Protein AF-A0A832SM47-F1 (afdb_monomer_lite)

Structure (mmCIF, N/CA/C/O backbone):
data_AF-A0A832SM47-F1
#
_entry.id   AF-A0A832SM47-F1
#
loop_
_atom_site.group_PDB
_atom_site.id
_atom_site.type_symbol
_atom_site.label_atom_id
_atom_site.label_alt_id
_atom_site.label_comp_id
_atom_site.label_asym_id
_atom_site.label_entity_id
_atom_site.label_seq_id
_atom_site.pdbx_PDB_ins_code
_atom_site.Cartn_x
_atom_site.Cartn_y
_atom_site.Cartn_z
_atom_site.occupancy
_atom_site.B_iso_or_equiv
_atom_site.auth_seq_id
_atom_site.auth_comp_id
_atom_site.auth_asym_id
_atom_site.auth_atom_id
_atom_site.pdbx_PDB_model_num
ATOM 1 N N . MET A 1 1 ? -18.995 -4.499 2.935 1.00 59.94 1 MET A N 1
ATOM 2 C CA . MET A 1 1 ? -17.815 -4.175 3.758 1.00 59.94 1 MET A CA 1
ATOM 3 C C . MET A 1 1 ? -16.572 -4.490 2.931 1.00 59.94 1 MET A C 1
ATOM 5 O O . MET A 1 1 ? -16.542 -3.994 1.821 1.00 59.94 1 MET A O 1
ATOM 9 N N . GLY A 1 2 ? -15.635 -5.374 3.308 1.00 58.09 2 GLY A N 1
ATOM 10 C CA . GLY A 1 2 ? -14.360 -5.574 2.569 1.00 58.09 2 GLY A CA 1
ATOM 11 C C . GLY A 1 2 ? -14.404 -5.664 1.026 1.00 58.09 2 GLY A C 1
ATOM 12 O O . GLY A 1 2 ? -13.581 -5.056 0.349 1.00 58.09 2 GLY A O 1
ATOM 13 N N . LYS A 1 3 ? -15.372 -6.383 0.433 1.00 64.62 3 LYS A N 1
ATOM 14 C CA . LYS A 1 3 ? -15.523 -6.462 -1.040 1.00 64.62 3 LYS A CA 1
ATOM 15 C C . LYS A 1 3 ? -15.944 -5.134 -1.679 1.00 64.62 3 LYS A C 1
ATOM 17 O O . LYS A 1 3 ? -15.539 -4.856 -2.806 1.00 64.62 3 LYS A O 1
ATOM 22 N N . ASP A 1 4 ? -16.738 -4.345 -0.968 1.00 73.75 4 ASP A N 1
ATOM 23 C CA . ASP A 1 4 ? -17.222 -3.041 -1.420 1.00 73.75 4 ASP A CA 1
ATOM 24 C C . ASP A 1 4 ? -16.070 -2.024 -1.344 1.00 73.75 4 ASP A C 1
ATOM 26 O O . ASP A 1 4 ? -15.773 -1.393 -2.357 1.00 73.75 4 ASP A O 1
ATOM 30 N N . HIS A 1 5 ? -15.293 -2.047 -0.248 1.00 77.94 5 HIS A N 1
ATOM 31 C CA . HIS A 1 5 ? -14.051 -1.272 -0.079 1.00 77.94 5 HIS A CA 1
ATOM 32 C C . HIS A 1 5 ? -13.053 -1.492 -1.211 1.00 77.94 5 HIS A C 1
ATOM 34 O O . HIS A 1 5 ? -12.564 -0.538 -1.819 1.00 77.94 5 HIS A O 1
ATOM 40 N N . VAL A 1 6 ? -12.789 -2.753 -1.556 1.00 78.69 6 VAL A N 1
ATOM 41 C CA . VAL A 1 6 ? -11.890 -3.092 -2.666 1.00 78.69 6 VAL A CA 1
ATOM 42 C C . VAL A 1 6 ? -12.469 -2.639 -4.009 1.00 78.69 6 VAL A C 1
ATOM 44 O O . VAL A 1 6 ? -11.735 -2.109 -4.842 1.00 78.69 6 VAL A O 1
ATOM 47 N N . SER A 1 7 ? -13.774 -2.817 -4.228 1.00 81.12 7 SER A N 1
ATOM 48 C CA . SER A 1 7 ? -14.420 -2.479 -5.504 1.00 81.12 7 SER A CA 1
ATOM 49 C C . SER A 1 7 ? -14.441 -0.971 -5.758 1.00 81.12 7 SER A C 1
ATOM 51 O O . SER A 1 7 ? -14.093 -0.534 -6.855 1.00 81.12 7 SER A O 1
ATOM 53 N N . ILE A 1 8 ? -14.786 -0.168 -4.747 1.00 82.94 8 ILE A N 1
ATOM 54 C CA . ILE A 1 8 ? -14.784 1.299 -4.833 1.00 82.94 8 ILE A CA 1
ATOM 55 C C . ILE A 1 8 ? -13.356 1.821 -4.965 1.00 82.94 8 ILE A C 1
ATOM 57 O O . ILE A 1 8 ? -13.091 2.688 -5.802 1.00 82.94 8 ILE A O 1
ATOM 61 N N . THR A 1 9 ? -12.418 1.249 -4.205 1.00 86.44 9 THR A N 1
ATOM 62 C CA . THR A 1 9 ? -11.002 1.606 -4.304 1.00 86.44 9 THR A CA 1
ATOM 63 C C . THR A 1 9 ? -10.474 1.366 -5.713 1.00 86.44 9 THR A C 1
ATOM 65 O O . THR A 1 9 ? -9.912 2.273 -6.321 1.00 86.44 9 THR A O 1
ATOM 68 N N . LEU A 1 10 ? -10.696 0.177 -6.277 1.00 87.31 10 LEU A N 1
ATOM 69 C CA . LEU A 1 10 ? -10.249 -0.140 -7.632 1.00 87.31 10 LEU A CA 1
ATOM 70 C C . LEU A 1 10 ? -10.956 0.707 -8.686 1.00 87.31 10 LEU A C 1
ATOM 72 O O . LEU A 1 10 ? -10.285 1.237 -9.566 1.00 87.31 10 LEU A O 1
ATOM 76 N N . GLY A 1 11 ? -12.274 0.894 -8.581 1.00 86.81 11 GLY A N 1
ATOM 77 C CA . GLY A 1 11 ? -13.028 1.754 -9.496 1.00 86.81 11 GLY A CA 1
ATOM 78 C C . GLY A 1 11 ? -12.515 3.197 -9.512 1.00 86.81 11 GLY A C 1
ATOM 79 O O . GLY A 1 11 ? -12.491 3.829 -10.566 1.00 86.81 11 GLY A O 1
ATOM 80 N N . THR A 1 12 ? -12.039 3.690 -8.366 1.00 89.19 12 THR A N 1
ATOM 81 C CA . THR A 1 12 ? -11.509 5.052 -8.225 1.00 89.19 12 THR A CA 1
ATOM 82 C C . THR A 1 12 ? -10.049 5.157 -8.655 1.00 89.19 12 THR A C 1
ATOM 84 O O . THR A 1 12 ? -9.692 6.099 -9.351 1.00 89.19 12 THR A O 1
ATOM 87 N N . VAL A 1 13 ? -9.193 4.208 -8.266 1.00 91.38 13 VAL A N 1
ATOM 88 C CA . VAL A 1 13 ? -7.740 4.260 -8.513 1.00 91.38 13 VAL A CA 1
ATOM 89 C C . VAL A 1 13 ? -7.390 3.839 -9.941 1.00 91.38 13 VAL A C 1
ATOM 91 O O . VAL A 1 13 ? -6.466 4.396 -10.533 1.00 91.38 13 VAL A O 1
ATOM 94 N N . PHE A 1 14 ? -8.127 2.895 -10.533 1.00 92.19 14 PHE A N 1
ATOM 95 C CA . PHE A 1 14 ? -7.799 2.325 -11.842 1.00 92.19 14 PHE A CA 1
ATOM 96 C C . PHE A 1 14 ? -7.647 3.366 -12.965 1.00 92.19 14 PHE A C 1
ATOM 98 O O . PHE A 1 14 ? -6.615 3.324 -13.644 1.00 92.19 14 PHE A O 1
ATOM 105 N N . PRO A 1 15 ? -8.554 4.350 -13.140 1.00 92.31 15 PRO A N 1
ATOM 106 C CA . PRO A 1 15 ? -8.390 5.390 -14.157 1.00 92.31 15 PRO A CA 1
ATOM 107 C C . PRO A 1 15 ? -7.071 6.168 -14.046 1.00 92.31 15 PRO A C 1
ATOM 109 O O . PRO A 1 15 ? -6.464 6.498 -15.063 1.00 92.31 15 PRO A O 1
ATOM 112 N N . PHE A 1 16 ? -6.575 6.401 -12.826 1.00 89.44 16 PHE A N 1
ATOM 113 C CA . PHE A 1 16 ? -5.307 7.102 -12.593 1.00 89.44 16 PHE A CA 1
ATOM 114 C C . PHE A 1 16 ? -4.077 6.249 -12.916 1.00 89.44 16 PHE A C 1
ATOM 116 O O . PHE A 1 16 ? -2.985 6.787 -13.085 1.00 89.44 16 PHE A O 1
ATOM 123 N N . THR A 1 17 ? -4.239 4.930 -13.044 1.00 90.94 17 THR A N 1
ATOM 124 C CA . THR A 1 17 ? -3.157 4.026 -13.459 1.00 90.94 17 THR A CA 1
ATOM 125 C C . THR A 1 17 ? -3.042 3.880 -14.974 1.00 90.94 17 THR A C 1
ATOM 127 O O . THR A 1 17 ? -1.996 3.453 -15.452 1.00 90.94 17 THR A O 1
ATOM 130 N N . ILE A 1 18 ? -4.053 4.295 -15.750 1.00 90.06 18 ILE A N 1
ATOM 131 C CA . ILE A 1 18 ? -4.054 4.203 -17.222 1.00 90.06 18 ILE A CA 1
ATOM 132 C C . ILE A 1 18 ? -2.811 4.871 -17.844 1.00 90.06 18 ILE A C 1
ATOM 134 O O . ILE A 1 18 ? -2.148 4.222 -18.658 1.00 90.06 18 ILE A O 1
ATOM 138 N N . PRO A 1 19 ? -2.400 6.097 -17.450 1.00 89.12 19 PRO A N 1
ATOM 139 C CA . PRO A 1 19 ? -1.183 6.703 -17.991 1.00 89.12 19 PRO A CA 1
ATOM 140 C C . PRO A 1 19 ? 0.089 5.897 -17.699 1.00 89.12 19 PRO A C 1
ATOM 142 O O . PRO A 1 19 ? 1.010 5.927 -18.502 1.00 89.12 19 PRO A O 1
ATOM 145 N N . LEU A 1 20 ? 0.142 5.152 -16.589 1.00 88.19 20 LEU A N 1
ATOM 146 C CA . LEU A 1 20 ? 1.287 4.304 -16.223 1.00 88.19 20 LEU A CA 1
ATOM 147 C C . LEU A 1 20 ? 1.344 2.985 -17.011 1.00 88.19 20 LEU A C 1
ATOM 149 O O . LEU A 1 20 ? 2.346 2.277 -16.951 1.00 88.19 20 LEU A O 1
ATOM 153 N N . ILE A 1 21 ? 0.258 2.620 -17.695 1.00 88.94 21 ILE A N 1
ATOM 154 C CA . ILE A 1 21 ? 0.190 1.422 -18.541 1.00 88.94 21 ILE A CA 1
ATOM 155 C C . ILE A 1 21 ? 0.586 1.769 -19.976 1.00 88.94 21 ILE A C 1
ATOM 157 O O . ILE A 1 21 ? 1.293 0.997 -20.617 1.00 88.94 21 ILE A O 1
ATOM 161 N N . PHE A 1 22 ? 0.123 2.919 -20.476 1.00 89.00 22 PHE A N 1
ATOM 162 C CA . PHE A 1 22 ? 0.234 3.285 -21.892 1.00 89.00 22 PHE A CA 1
ATOM 163 C C . PHE A 1 22 ? 1.295 4.350 -22.198 1.00 89.00 22 PHE A C 1
ATOM 165 O O . PHE A 1 22 ? 1.495 4.672 -23.363 1.00 89.00 22 PHE A O 1
ATOM 172 N N . SER A 1 23 ? 1.962 4.923 -21.192 1.00 88.25 23 SER A N 1
ATOM 173 C CA . SER A 1 23 ? 3.050 5.878 -21.427 1.00 88.25 23 SER A CA 1
ATOM 174 C C . SER A 1 23 ? 4.360 5.158 -21.730 1.00 88.25 23 SER A C 1
ATOM 176 O O . SER A 1 23 ? 4.824 4.349 -20.923 1.00 88.25 23 SER A O 1
ATOM 178 N N . ASP A 1 24 ? 5.012 5.549 -22.826 1.00 84.56 24 ASP A N 1
ATOM 179 C CA . ASP A 1 24 ? 6.336 5.055 -23.236 1.00 84.56 24 ASP A CA 1
ATOM 180 C C . ASP A 1 24 ? 7.433 5.328 -22.190 1.00 84.56 24 ASP A C 1
ATOM 182 O O . ASP A 1 24 ? 8.453 4.644 -22.144 1.00 84.56 24 ASP A O 1
ATOM 186 N N . ASN A 1 25 ? 7.218 6.316 -21.315 1.00 83.31 25 ASN A N 1
ATOM 187 C CA . ASN A 1 25 ? 8.149 6.691 -20.247 1.00 83.31 25 ASN A CA 1
ATOM 188 C C . ASN A 1 25 ? 7.883 5.954 -18.923 1.00 83.31 25 ASN A C 1
ATOM 190 O O . ASN A 1 25 ? 8.476 6.288 -17.896 1.00 83.31 25 ASN A O 1
ATOM 194 N N . SER A 1 26 ? 6.961 4.992 -18.910 1.00 83.50 26 SER A N 1
ATOM 195 C CA . SER A 1 26 ? 6.544 4.277 -17.706 1.00 83.50 26 SER A CA 1
ATOM 196 C C . SER A 1 26 ? 6.661 2.768 -17.877 1.00 83.50 26 SER A C 1
ATOM 198 O O . SER A 1 26 ? 6.605 2.239 -18.982 1.00 83.50 26 SER A O 1
ATOM 200 N N . GLN A 1 27 ? 6.845 2.062 -16.763 1.00 85.69 27 GLN A N 1
ATOM 201 C CA . GLN A 1 27 ? 6.834 0.605 -16.756 1.00 85.69 27 GLN A CA 1
ATOM 202 C C . GLN A 1 27 ? 5.468 0.120 -16.253 1.00 85.69 27 GLN A C 1
ATOM 204 O O . GLN A 1 27 ? 5.065 0.536 -15.162 1.00 85.69 27 GLN A O 1
ATOM 209 N N . PRO A 1 28 ? 4.792 -0.818 -16.947 1.00 87.19 28 PRO A N 1
ATOM 210 C CA . PRO A 1 28 ? 3.498 -1.356 -16.510 1.00 87.19 28 PRO A CA 1
ATOM 211 C C . PRO A 1 28 ? 3.507 -1.946 -15.091 1.00 87.19 28 PRO A C 1
ATOM 213 O O . PRO A 1 28 ? 2.477 -1.983 -14.416 1.00 87.19 28 PRO A O 1
ATOM 216 N N . VAL A 1 29 ? 4.682 -2.362 -14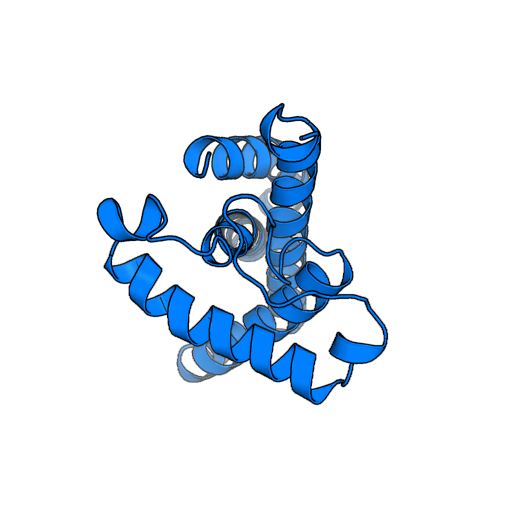.599 1.00 89.81 29 VAL A N 1
ATOM 217 C CA . VAL A 1 29 ? 4.875 -2.819 -13.214 1.00 89.81 29 VAL A CA 1
ATOM 218 C C . VAL A 1 29 ? 4.495 -1.751 -12.183 1.00 89.81 29 VAL A C 1
ATOM 220 O O . VAL A 1 29 ? 4.021 -2.096 -11.105 1.00 89.81 29 VAL A O 1
ATOM 223 N N . TYR A 1 30 ? 4.635 -0.462 -12.507 1.00 92.88 30 TYR A N 1
ATOM 224 C CA . TYR A 1 30 ? 4.236 0.634 -11.626 1.00 92.88 30 TYR A CA 1
ATOM 225 C C . TYR A 1 30 ? 2.719 0.717 -11.485 1.00 92.88 30 TYR A C 1
ATOM 227 O O . TYR A 1 30 ? 2.225 0.816 -10.365 1.00 92.88 30 TYR A O 1
ATOM 235 N N . ALA A 1 31 ? 1.973 0.589 -12.587 1.00 92.56 31 ALA A N 1
ATOM 236 C CA . ALA A 1 31 ? 0.514 0.522 -12.545 1.00 92.56 31 ALA A CA 1
ATOM 237 C C . ALA A 1 31 ? 0.040 -0.674 -11.708 1.00 92.56 31 ALA A C 1
ATOM 239 O O . ALA A 1 31 ? -0.792 -0.525 -10.814 1.00 92.56 31 ALA A O 1
ATOM 240 N N . PHE A 1 32 ? 0.628 -1.849 -11.950 1.00 92.12 32 PHE A N 1
ATOM 241 C CA . PHE A 1 32 ? 0.323 -3.053 -11.182 1.00 92.12 32 PHE A CA 1
ATOM 242 C C . PHE A 1 32 ? 0.628 -2.875 -9.688 1.00 92.12 32 PHE A C 1
ATOM 244 O O . PHE A 1 32 ? -0.194 -3.228 -8.844 1.00 92.12 32 PHE A O 1
ATOM 251 N N . CYS A 1 33 ? 1.774 -2.270 -9.360 1.00 93.44 33 CYS A N 1
ATOM 252 C CA . CYS A 1 33 ? 2.165 -1.965 -7.989 1.00 93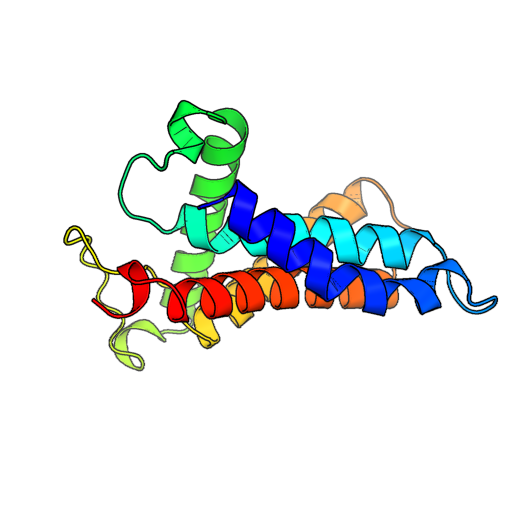.44 33 CYS A CA 1
ATOM 253 C C . CYS A 1 33 ? 1.134 -1.068 -7.295 1.00 93.44 33 CYS A C 1
ATOM 255 O O . CYS A 1 33 ? 0.674 -1.424 -6.213 1.00 93.44 33 CYS A O 1
ATOM 257 N N . VAL A 1 34 ? 0.713 0.033 -7.933 1.00 95.31 34 VAL A N 1
ATOM 258 C CA . VAL A 1 34 ? -0.304 0.945 -7.382 1.00 95.31 34 VAL A CA 1
ATOM 259 C C . VAL A 1 34 ? -1.619 0.215 -7.116 1.00 95.31 34 VAL A C 1
ATOM 261 O O . VAL A 1 34 ? -2.187 0.376 -6.039 1.00 95.31 34 VAL A O 1
ATOM 264 N N . LEU A 1 35 ? -2.099 -0.606 -8.056 1.00 94.12 35 LEU A N 1
ATOM 265 C CA . LEU A 1 35 ? -3.373 -1.319 -7.908 1.00 94.12 35 LEU A CA 1
ATOM 266 C C . LEU A 1 35 ? -3.335 -2.335 -6.764 1.00 94.12 35 LEU A C 1
ATOM 268 O O . LEU A 1 35 ? -4.224 -2.336 -5.915 1.00 94.12 35 LEU A O 1
ATOM 272 N N . VAL A 1 36 ? -2.297 -3.175 -6.705 1.00 92.19 36 VAL A N 1
ATOM 273 C CA . VAL A 1 36 ? -2.144 -4.169 -5.630 1.00 92.19 36 VAL A CA 1
ATOM 274 C C . VAL A 1 36 ? -2.001 -3.479 -4.276 1.00 92.19 36 VAL A C 1
ATOM 276 O O . VAL A 1 36 ? -2.654 -3.867 -3.308 1.00 92.19 36 VAL A O 1
ATOM 279 N N . ALA A 1 37 ? -1.193 -2.422 -4.216 1.00 94.25 37 ALA A N 1
ATOM 280 C CA . ALA A 1 37 ? -1.012 -1.622 -3.017 1.00 94.25 37 ALA A CA 1
ATOM 281 C C . ALA A 1 37 ? -2.321 -0.956 -2.566 1.00 94.25 37 ALA A C 1
ATOM 283 O O . ALA A 1 37 ? -2.619 -0.967 -1.377 1.00 94.25 37 ALA A O 1
ATOM 284 N N . ALA A 1 38 ? -3.139 -0.446 -3.490 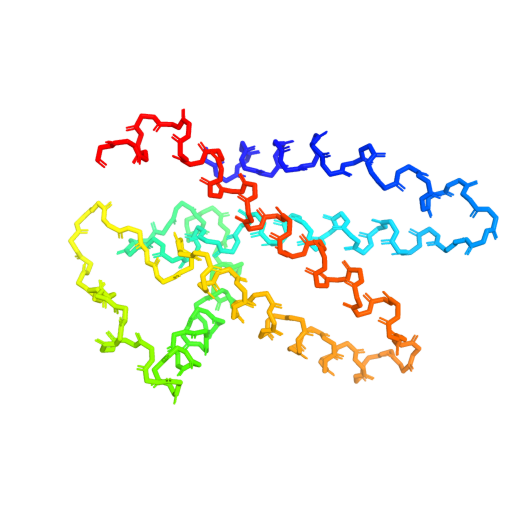1.00 94.00 38 ALA A N 1
ATOM 285 C CA . ALA A 1 38 ? -4.443 0.130 -3.173 1.00 94.00 38 ALA A CA 1
ATOM 286 C C . ALA A 1 38 ? -5.425 -0.908 -2.615 1.00 94.00 38 ALA A C 1
ATOM 288 O O . ALA A 1 38 ? -6.111 -0.621 -1.638 1.00 94.00 38 ALA A O 1
ATOM 289 N N . ILE A 1 39 ? -5.443 -2.134 -3.150 1.00 89.19 39 ILE A N 1
ATOM 290 C CA . ILE A 1 39 ? -6.247 -3.231 -2.586 1.00 89.19 39 ILE A CA 1
ATOM 291 C C . ILE A 1 39 ? -5.811 -3.520 -1.145 1.00 89.19 39 ILE A C 1
ATOM 293 O O . ILE A 1 39 ? -6.643 -3.512 -0.239 1.00 89.19 39 ILE A O 1
ATOM 297 N N . ILE A 1 40 ? -4.510 -3.732 -0.916 1.00 88.94 40 ILE A N 1
ATOM 298 C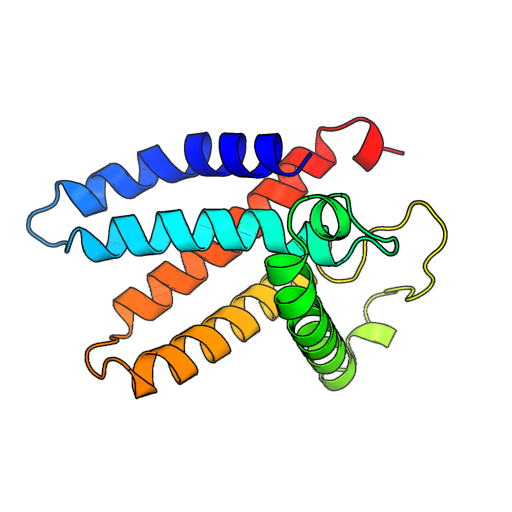 CA . ILE A 1 40 ? -3.966 -4.013 0.423 1.00 88.94 40 ILE A CA 1
ATOM 299 C C . ILE A 1 40 ? -4.280 -2.854 1.375 1.00 88.94 40 ILE A C 1
ATOM 301 O O . ILE A 1 40 ? -4.743 -3.077 2.494 1.00 88.94 40 ILE A O 1
ATOM 305 N N . GLY A 1 41 ? -4.088 -1.618 0.912 1.00 89.19 41 GLY A N 1
ATOM 306 C CA . GLY A 1 41 ? -4.427 -0.409 1.649 1.00 89.19 41 GLY A CA 1
ATOM 307 C C . GLY A 1 41 ? -5.899 -0.386 2.048 1.00 89.19 41 GLY A C 1
ATOM 308 O O . GLY A 1 41 ? -6.199 -0.217 3.220 1.00 89.19 41 GLY A O 1
ATOM 309 N N . SER A 1 42 ? -6.823 -0.660 1.126 1.00 88.12 42 SER A N 1
ATOM 310 C CA . SER A 1 42 ? -8.266 -0.643 1.415 1.00 88.12 42 SER A CA 1
ATOM 311 C C . SER A 1 42 ? -8.729 -1.699 2.422 1.00 88.12 42 SER A C 1
ATOM 313 O O . SER A 1 42 ? -9.788 -1.550 3.019 1.00 88.12 42 SER A O 1
ATOM 315 N N . LEU A 1 43 ? -7.939 -2.756 2.626 1.00 83.25 43 LEU A N 1
ATOM 316 C CA . LEU A 1 43 ? -8.214 -3.817 3.600 1.00 83.25 43 LEU A CA 1
ATOM 317 C C . LEU A 1 43 ? -7.493 -3.601 4.935 1.00 83.25 43 LEU A C 1
ATOM 319 O O . LEU A 1 43 ? -7.776 -4.289 5.911 1.00 83.25 43 LEU A O 1
ATOM 323 N N . THR A 1 44 ? -6.538 -2.673 4.988 1.00 82.12 44 THR A N 1
ATOM 324 C CA . THR A 1 44 ? -5.705 -2.452 6.175 1.00 82.12 44 THR A CA 1
ATOM 325 C C . THR A 1 44 ? -6.502 -1.939 7.382 1.00 82.12 44 THR A C 1
ATOM 327 O O . THR A 1 44 ? -6.329 -2.513 8.457 1.00 82.12 44 THR A O 1
ATOM 330 N N . PRO A 1 45 ? -7.422 -0.963 7.246 1.00 79.69 45 PRO A N 1
ATOM 331 C CA . PRO A 1 45 ? -8.221 -0.484 8.374 1.00 79.69 45 PRO A CA 1
ATOM 332 C C . PRO A 1 45 ? -9.207 -1.535 8.912 1.00 79.69 45 PRO A C 1
ATOM 334 O O . PRO A 1 45 ? -9.481 -1.556 10.108 1.00 79.69 45 PRO A O 1
ATOM 337 N N . ASP A 1 46 ? -9.675 -2.474 8.081 1.00 75.44 46 ASP A N 1
ATOM 338 C CA . ASP A 1 46 ? -10.562 -3.571 8.516 1.00 75.44 46 ASP A CA 1
ATOM 339 C C . ASP A 1 46 ? -9.905 -4.478 9.577 1.00 75.44 46 ASP A C 1
ATOM 341 O O . ASP A 1 46 ? -10.595 -5.069 10.416 1.00 75.44 46 ASP A O 1
ATOM 345 N N . ALA A 1 47 ? -8.569 -4.573 9.571 1.00 69.62 47 ALA A N 1
ATOM 346 C CA . ALA A 1 47 ? -7.804 -5.334 10.559 1.00 69.62 47 ALA A CA 1
ATOM 347 C C . ALA A 1 47 ? -7.802 -4.699 11.962 1.00 69.62 47 ALA A C 1
ATOM 349 O O . ALA A 1 47 ? -7.379 -5.348 12.917 1.00 69.62 47 ALA A O 1
ATOM 350 N N . ASP A 1 48 ? -8.261 -3.452 12.081 1.00 65.56 48 ASP A N 1
ATOM 351 C CA . ASP A 1 48 ? -8.309 -2.663 13.315 1.00 65.56 48 ASP A CA 1
ATOM 352 C C . ASP A 1 48 ? -9.687 -2.705 14.009 1.00 65.56 48 ASP A C 1
ATOM 354 O O . ASP A 1 48 ? -9.903 -2.099 15.056 1.00 65.56 48 ASP A O 1
ATOM 358 N N . SER A 1 49 ? -10.653 -3.434 13.441 1.00 60.66 49 SER A N 1
ATOM 359 C CA . SER A 1 49 ? -11.948 -3.659 14.086 1.00 60.66 49 SER A CA 1
ATOM 360 C C . SER A 1 49 ? -11.803 -4.688 15.220 1.00 60.66 49 SER A C 1
ATOM 362 O O . SER A 1 49 ? -11.428 -5.836 14.991 1.00 60.66 49 SER A O 1
ATOM 364 N N . GLY A 1 50 ? -12.083 -4.282 16.465 1.00 48.72 50 GLY A N 1
ATOM 365 C CA . GLY A 1 50 ? -11.838 -5.044 17.703 1.00 48.72 50 GLY A CA 1
ATOM 366 C C . GLY A 1 50 ? -12.693 -6.304 17.943 1.00 48.72 50 GLY A C 1
ATOM 367 O O . GLY A 1 50 ? -12.960 -6.660 19.087 1.00 48.72 50 GLY A O 1
ATOM 368 N N . GLY A 1 51 ? -13.120 -7.001 16.889 1.00 51.94 51 GLY A N 1
ATOM 369 C CA . GLY A 1 51 ? -13.778 -8.310 16.949 1.00 51.94 51 GLY A CA 1
ATOM 370 C C . GLY A 1 51 ? -12.987 -9.365 16.175 1.00 51.94 51 GLY A C 1
ATOM 371 O O . GLY A 1 51 ? -11.935 -9.073 15.624 1.00 51.94 51 GLY A O 1
ATOM 372 N N . LYS A 1 52 ? -13.489 -10.605 16.080 1.00 48.06 52 LYS A N 1
ATOM 373 C CA . LYS A 1 52 ? -13.045 -11.518 15.011 1.00 48.06 52 LYS A CA 1
ATOM 374 C C . LYS A 1 52 ? -13.622 -10.949 13.714 1.00 48.06 52 LYS A C 1
ATOM 376 O O . LYS A 1 52 ? -14.822 -11.137 13.494 1.00 48.06 52 LYS A O 1
ATOM 381 N N . PRO A 1 53 ? -12.849 -10.227 12.882 1.00 55.47 53 PRO A N 1
ATOM 382 C CA . PRO A 1 53 ? -13.410 -9.576 11.713 1.00 55.47 53 PRO A CA 1
ATOM 383 C C . PRO A 1 53 ? -13.970 -10.666 10.803 1.00 55.47 53 PRO A C 1
ATOM 385 O O . PRO A 1 53 ? -13.545 -11.823 10.875 1.00 55.47 53 PRO A O 1
ATOM 388 N N . LYS A 1 54 ? -14.878 -10.331 9.889 1.00 54.41 54 LYS A N 1
ATOM 389 C CA . LYS A 1 54 ? -15.318 -11.295 8.866 1.00 54.41 54 LYS A CA 1
ATOM 390 C C . LYS A 1 54 ? -14.115 -11.916 8.128 1.00 54.41 54 LYS A C 1
ATOM 392 O O . LYS A 1 54 ? -14.131 -13.094 7.796 1.00 54.41 54 LYS A O 1
ATOM 397 N N . LEU A 1 55 ? -13.018 -11.154 8.027 1.00 55.16 55 LEU A N 1
ATOM 398 C CA . LEU A 1 55 ? -11.691 -11.584 7.579 1.00 55.16 55 LEU A CA 1
ATOM 399 C C . LEU A 1 55 ? -11.103 -12.774 8.366 1.00 55.16 55 LEU A C 1
ATOM 401 O O . LEU A 1 55 ? -10.500 -13.647 7.759 1.00 55.16 55 LEU A O 1
ATOM 405 N N . HIS A 1 56 ? -11.286 -12.857 9.688 1.00 54.53 56 HIS A N 1
ATOM 406 C CA . HIS A 1 56 ? -10.844 -14.006 10.493 1.00 54.53 56 HIS A CA 1
ATOM 407 C C . HIS A 1 56 ? -11.566 -15.299 10.096 1.00 54.53 56 HIS A C 1
ATOM 409 O O . HIS A 1 56 ? -10.954 -16.366 10.076 1.00 54.53 56 HIS A O 1
ATOM 415 N N . TYR A 1 57 ? -12.858 -15.200 9.780 1.00 53.44 57 TYR A N 1
ATOM 416 C CA . TYR A 1 57 ? -13.690 -16.348 9.424 1.00 53.44 57 TYR A CA 1
ATOM 417 C C . TYR A 1 57 ? -13.557 -16.741 7.949 1.00 53.44 57 TYR A C 1
ATOM 419 O O . TYR A 1 57 ? -13.456 -17.928 7.650 1.00 53.44 57 TYR A O 1
ATOM 427 N N . ASP A 1 58 ? -13.490 -15.762 7.046 1.00 57.66 58 ASP A N 1
ATOM 428 C CA . ASP A 1 58 ? -13.445 -15.999 5.600 1.00 57.66 58 ASP A CA 1
ATOM 429 C C . ASP A 1 58 ? -12.001 -16.165 5.074 1.00 57.66 58 ASP A C 1
ATOM 431 O O . ASP A 1 58 ? -11.777 -16.865 4.088 1.00 57.66 58 ASP A O 1
ATOM 435 N N . PHE A 1 59 ? -11.001 -15.557 5.730 1.00 62.22 59 PHE A N 1
ATOM 436 C CA . PHE A 1 59 ? -9.611 -15.466 5.252 1.00 62.22 59 PHE A CA 1
ATOM 437 C C . PHE A 1 59 ? -8.579 -15.530 6.394 1.00 62.22 59 PHE A C 1
ATOM 439 O O . PHE A 1 59 ? -7.727 -14.651 6.546 1.00 62.22 59 PHE A O 1
ATOM 446 N N . LYS A 1 60 ? -8.618 -16.608 7.186 1.00 65.38 60 LYS A N 1
ATOM 447 C CA . LYS A 1 60 ? -7.780 -16.798 8.385 1.00 65.38 60 LYS A CA 1
ATOM 448 C C . LYS A 1 60 ? -6.283 -16.509 8.184 1.00 65.38 60 LYS A C 1
ATOM 450 O O . LYS A 1 60 ? -5.684 -15.848 9.020 1.00 65.38 60 LYS A O 1
ATOM 455 N N . ILE A 1 61 ? -5.684 -16.955 7.075 1.00 65.31 61 ILE A N 1
ATOM 456 C CA . ILE A 1 61 ? -4.253 -16.722 6.789 1.00 65.31 61 ILE A CA 1
ATOM 457 C C . ILE A 1 61 ? -3.953 -15.226 6.647 1.00 65.31 61 ILE A C 1
ATOM 459 O O . ILE A 1 61 ? -2.951 -14.743 7.164 1.00 65.31 61 ILE A O 1
ATOM 463 N N . VAL A 1 62 ? -4.832 -14.489 5.963 1.00 63.03 62 VAL A N 1
ATOM 464 C CA . VAL A 1 62 ? -4.694 -13.038 5.802 1.00 63.03 62 VAL A CA 1
ATOM 465 C C . VAL A 1 62 ? -4.797 -12.381 7.173 1.00 63.03 62 VAL A C 1
ATOM 467 O O . VAL A 1 62 ? -3.912 -11.620 7.547 1.00 63.03 62 VAL A O 1
ATOM 470 N N . TYR A 1 63 ? -5.805 -12.753 7.964 1.00 66.75 63 TYR A N 1
ATOM 471 C CA . TYR A 1 63 ? -5.967 -12.261 9.331 1.00 66.75 63 TYR A CA 1
ATOM 472 C C . TYR A 1 63 ? -4.727 -12.514 10.210 1.00 66.75 63 TYR A C 1
ATOM 474 O O . TYR A 1 63 ? -4.233 -11.585 10.845 1.00 66.75 63 TYR A O 1
ATOM 482 N N . ASP A 1 64 ? -4.177 -13.730 10.201 1.00 67.38 64 ASP A N 1
ATOM 483 C CA . ASP A 1 64 ? -3.007 -14.099 11.008 1.00 67.38 64 ASP A CA 1
ATOM 484 C C . ASP A 1 64 ? -1.752 -13.284 10.630 1.00 67.38 64 ASP A C 1
ATOM 486 O O . ASP A 1 64 ? -0.917 -13.011 11.493 1.00 67.38 64 ASP A O 1
ATOM 490 N N . ILE A 1 65 ? -1.636 -12.836 9.372 1.00 68.81 65 ILE A N 1
ATOM 491 C CA . ILE A 1 65 ? -0.583 -11.913 8.910 1.00 68.81 65 ILE A CA 1
ATOM 492 C C . ILE A 1 65 ? -0.891 -10.462 9.315 1.00 68.81 65 ILE A C 1
ATOM 494 O O . ILE A 1 65 ? 0.020 -9.709 9.665 1.00 68.81 65 ILE A O 1
ATOM 498 N N . MET A 1 66 ? -2.161 -10.050 9.301 1.00 67.56 66 MET A N 1
ATOM 499 C CA . MET A 1 66 ? -2.551 -8.676 9.633 1.00 67.56 66 MET A CA 1
ATOM 500 C C . MET A 1 66 ? -2.473 -8.370 11.133 1.00 67.56 66 MET A C 1
ATOM 502 O O . MET A 1 66 ? -2.164 -7.242 11.501 1.00 67.56 66 MET A O 1
ATOM 506 N N . VAL A 1 67 ? -2.677 -9.353 12.015 1.00 70.69 67 VAL A N 1
ATOM 507 C CA . VAL A 1 67 ? -2.560 -9.172 13.476 1.00 70.69 67 VAL A CA 1
ATOM 508 C C . VAL A 1 67 ? -1.182 -8.646 13.922 1.00 70.69 67 VAL A C 1
ATOM 510 O O . VAL A 1 67 ? -1.136 -7.641 14.638 1.00 70.69 67 VAL A O 1
ATOM 513 N N . PRO A 1 68 ? -0.041 -9.274 13.566 1.00 73.19 68 PRO A N 1
ATOM 514 C CA . PRO A 1 68 ? 1.273 -8.761 13.950 1.00 73.19 68 PRO A CA 1
ATOM 515 C C . PRO A 1 68 ? 1.570 -7.404 13.305 1.00 73.19 68 PRO A C 1
ATOM 517 O O . PRO A 1 68 ? 2.197 -6.558 13.942 1.00 73.19 68 PRO A O 1
ATOM 520 N N . LEU A 1 69 ? 1.072 -7.163 12.090 1.00 72.56 69 LEU A N 1
ATOM 521 C CA . LEU A 1 69 ? 1.186 -5.870 11.421 1.00 72.56 69 LEU A CA 1
ATOM 522 C C . LEU A 1 69 ? 0.439 -4.767 12.188 1.00 72.56 69 LEU A C 1
ATOM 524 O O . LEU A 1 69 ? 1.012 -3.713 12.458 1.00 72.56 69 LEU A O 1
ATOM 528 N N . HIS A 1 70 ? -0.806 -5.023 12.589 1.00 74.56 70 HIS A N 1
ATOM 529 C CA . HIS A 1 70 ? -1.601 -4.103 13.398 1.00 74.56 70 HIS A CA 1
ATOM 530 C C . HIS A 1 70 ? -0.883 -3.772 14.715 1.00 74.56 70 HIS A C 1
ATOM 532 O O . HIS A 1 70 ? -0.708 -2.599 15.044 1.00 74.56 70 HIS A O 1
ATOM 538 N N . LYS A 1 71 ? -0.350 -4.781 15.419 1.00 75.12 71 LYS A N 1
ATOM 539 C CA . LYS A 1 71 ? 0.446 -4.565 16.642 1.00 75.12 71 LYS A CA 1
ATOM 540 C C . LYS A 1 71 ? 1.683 -3.697 16.402 1.00 75.12 71 LYS A C 1
ATOM 542 O O . LYS A 1 71 ? 2.025 -2.881 17.253 1.00 75.12 71 LYS A O 1
ATOM 547 N N . LEU A 1 72 ? 2.355 -3.857 15.263 1.00 76.94 72 LEU A N 1
ATOM 548 C CA . LEU A 1 72 ? 3.530 -3.059 14.907 1.00 76.94 72 LEU A CA 1
ATOM 549 C C . LEU A 1 72 ? 3.157 -1.594 14.628 1.00 76.94 72 LEU A C 1
ATOM 551 O O . LEU A 1 72 ? 3.870 -0.678 15.047 1.00 76.94 72 LEU A O 1
ATOM 555 N N . ILE A 1 73 ? 2.019 -1.362 13.973 1.00 75.75 73 ILE A N 1
ATOM 556 C CA . ILE A 1 73 ? 1.478 -0.019 13.728 1.00 75.75 73 ILE A CA 1
ATOM 557 C C . ILE A 1 73 ? 1.116 0.652 15.055 1.00 75.75 73 ILE A C 1
ATOM 559 O O . ILE A 1 73 ? 1.574 1.760 15.327 1.00 75.75 73 ILE A O 1
ATOM 563 N N . VAL A 1 74 ? 0.386 -0.042 15.926 1.00 74.00 74 VAL A N 1
ATOM 564 C CA . VAL A 1 74 ? 0.069 0.415 17.288 1.00 74.00 74 VAL A CA 1
ATOM 565 C C . VAL A 1 74 ? 1.331 0.758 18.072 1.00 74.00 74 VAL A C 1
ATOM 567 O O . VAL A 1 74 ? 1.404 1.801 18.723 1.00 74.00 74 VAL A O 1
ATOM 570 N N . PHE A 1 75 ? 2.337 -0.116 18.017 1.00 76.19 75 PHE A N 1
ATOM 571 C CA . PHE A 1 75 ? 3.610 0.113 18.685 1.00 76.19 75 PHE A CA 1
ATOM 572 C C . PHE A 1 75 ? 4.279 1.389 18.169 1.00 76.19 75 PHE A C 1
ATOM 574 O O . PHE A 1 75 ? 4.733 2.204 18.967 1.00 76.19 75 PHE A O 1
ATOM 581 N N . SER A 1 76 ? 4.269 1.609 16.852 1.00 72.38 76 SER A N 1
ATOM 582 C CA . SER A 1 76 ? 4.802 2.827 16.235 1.00 72.38 76 SER A CA 1
ATOM 583 C C . SER A 1 76 ? 4.056 4.071 16.734 1.00 72.38 76 SER A C 1
ATOM 585 O O . SER A 1 76 ? 4.682 5.056 17.114 1.00 72.38 76 SER A O 1
ATOM 587 N N . PHE A 1 77 ? 2.729 4.007 16.848 1.00 72.19 77 PHE A N 1
ATOM 588 C CA . PHE A 1 77 ? 1.911 5.071 17.439 1.00 72.19 77 PHE A CA 1
ATOM 589 C C . PHE A 1 77 ? 2.274 5.402 18.885 1.00 72.19 77 PHE A C 1
ATOM 591 O O . PHE A 1 77 ? 2.406 6.576 19.244 1.00 72.19 77 PHE A O 1
ATOM 598 N N . SER A 1 78 ? 2.441 4.368 19.712 1.00 72.44 78 SER A N 1
ATOM 599 C CA . SER A 1 78 ? 2.859 4.527 21.103 1.00 72.44 78 SER A CA 1
ATOM 600 C C . SER A 1 78 ? 4.275 5.090 21.199 1.00 72.44 78 SER A C 1
ATOM 602 O O . SER A 1 78 ? 4.526 5.941 22.043 1.00 72.44 78 SER A O 1
ATOM 604 N N . PHE A 1 79 ? 5.188 4.648 20.333 1.00 74.50 79 PHE A N 1
ATOM 605 C CA . PHE A 1 79 ? 6.573 5.112 20.301 1.00 74.50 79 PHE A CA 1
ATOM 606 C C . PHE A 1 79 ? 6.675 6.613 19.999 1.00 74.50 79 PHE A C 1
ATOM 608 O O . PHE A 1 79 ? 7.487 7.312 20.599 1.00 74.50 79 PHE A O 1
ATOM 615 N N . PHE A 1 80 ? 5.809 7.141 19.129 1.00 67.88 80 PHE A N 1
ATOM 616 C CA . PHE A 1 80 ? 5.748 8.577 18.840 1.00 67.88 80 PHE A CA 1
ATOM 617 C C . PHE A 1 80 ? 5.005 9.409 19.908 1.00 67.88 80 PHE A C 1
ATOM 619 O O . PHE A 1 80 ? 4.811 10.609 19.707 1.00 67.88 80 PHE A O 1
ATOM 626 N N . ASN A 1 81 ? 4.579 8.816 21.037 1.00 61.94 81 ASN A N 1
ATOM 627 C CA . ASN A 1 81 ? 3.768 9.463 22.085 1.00 61.94 81 ASN A CA 1
ATOM 628 C C . ASN A 1 81 ? 2.520 10.188 21.540 1.00 61.94 81 ASN A C 1
ATOM 630 O O . ASN A 1 81 ? 2.024 11.152 22.127 1.00 61.94 81 ASN A O 1
ATOM 634 N N . LEU A 1 82 ? 1.986 9.730 20.404 1.00 61.62 82 LEU A N 1
ATOM 635 C CA . LEU A 1 82 ? 0.808 10.341 19.785 1.00 61.62 82 LEU A CA 1
ATOM 636 C C . LEU A 1 82 ? -0.478 10.005 20.544 1.00 61.62 82 LEU A C 1
ATOM 638 O O . LEU A 1 82 ? -1.457 10.728 20.411 1.00 61.62 82 LEU A O 1
ATOM 642 N N . LYS A 1 83 ? -0.456 8.954 21.372 1.00 57.72 83 LYS A N 1
ATOM 643 C CA . LYS A 1 83 ? -1.602 8.485 22.160 1.00 57.72 83 LYS A CA 1
ATOM 644 C C . LYS A 1 83 ? -2.110 9.500 23.192 1.00 57.72 83 LYS A C 1
ATOM 646 O O . LYS A 1 83 ? -3.303 9.542 23.440 1.00 57.72 83 LYS A O 1
ATOM 651 N N . GLU A 1 84 ? -1.230 10.290 23.810 1.00 53.72 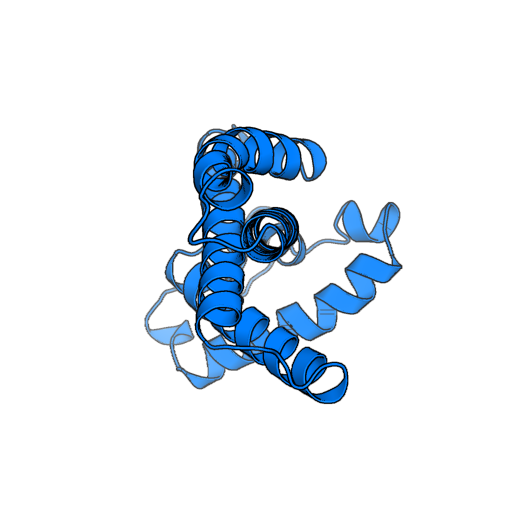84 GLU A N 1
ATOM 652 C CA . GLU A 1 84 ? -1.658 11.334 24.761 1.00 53.72 84 GLU A CA 1
ATOM 653 C C . GLU A 1 84 ? -2.005 12.654 24.062 1.00 53.72 84 GLU A C 1
ATOM 655 O O . GLU A 1 84 ? -2.811 13.429 24.563 1.00 53.72 84 GLU A O 1
ATOM 660 N N . LYS A 1 85 ? -1.399 12.928 22.899 1.00 53.62 85 LYS A N 1
ATOM 661 C CA . LYS A 1 85 ? -1.630 14.170 22.141 1.00 53.62 85 LYS A CA 1
ATOM 662 C C . LYS A 1 85 ? -2.886 14.125 21.279 1.00 53.62 85 LYS A C 1
ATOM 664 O O . LYS A 1 85 ? -3.485 15.159 21.005 1.00 53.62 85 LYS A O 1
ATOM 669 N N . MET A 1 86 ? -3.246 12.941 20.812 1.00 52.06 86 MET A N 1
ATOM 670 C CA . MET A 1 86 ? -4.479 12.663 20.097 1.00 52.06 86 MET A CA 1
ATOM 671 C C . MET A 1 86 ? -5.278 11.789 21.047 1.00 52.06 86 MET A C 1
ATOM 673 O O . MET A 1 86 ? -4.752 10.743 21.395 1.00 52.06 86 MET A O 1
ATOM 677 N N . ASN A 1 87 ? -6.469 12.204 21.494 1.00 52.41 87 ASN A N 1
ATOM 678 C CA . ASN A 1 87 ? -7.360 11.429 22.376 1.00 52.41 87 ASN A CA 1
ATOM 679 C C . ASN A 1 87 ? -7.795 10.099 21.718 1.00 52.41 87 ASN A C 1
ATOM 681 O O . ASN A 1 87 ? -8.951 9.906 21.360 1.00 52.41 87 ASN A O 1
ATOM 685 N N . LEU A 1 88 ? -6.842 9.204 21.485 1.00 53.25 88 LEU A N 1
ATOM 686 C CA . LEU A 1 88 ? -7.009 7.893 20.897 1.00 53.25 88 LEU A CA 1
ATOM 687 C C . LEU A 1 88 ? -7.291 6.947 22.055 1.00 53.25 88 LEU A C 1
ATOM 689 O O . LEU A 1 88 ? -6.378 6.394 22.679 1.00 53.25 88 LEU A O 1
ATOM 693 N N . GLU A 1 89 ? -8.570 6.808 22.379 1.00 45.81 89 GLU A N 1
ATOM 694 C CA . GLU A 1 89 ? -9.013 5.792 23.318 1.00 45.81 89 GLU A CA 1
ATOM 695 C C . GLU A 1 89 ? -8.750 4.408 22.720 1.00 45.81 89 GLU A C 1
ATOM 697 O O . GLU A 1 89 ? -9.100 4.101 21.585 1.00 45.81 89 GLU A O 1
ATOM 702 N N . TYR A 1 90 ? -8.067 3.572 23.500 1.00 47.59 90 TYR A N 1
ATOM 703 C CA . TYR A 1 90 ? -7.711 2.200 23.130 1.00 47.59 90 TYR A CA 1
ATOM 704 C C . TYR A 1 90 ? -8.806 1.200 23.547 1.00 47.59 90 TYR A C 1
ATOM 706 O O . TYR A 1 90 ? -8.580 -0.010 23.574 1.00 47.59 90 TYR A O 1
ATOM 714 N N . VAL A 1 91 ? -9.963 1.708 23.980 1.00 37.78 91 VAL A N 1
ATOM 715 C CA . VAL A 1 91 ? -11.027 0.905 24.573 1.00 37.78 91 VAL A CA 1
ATOM 716 C C . VAL A 1 91 ? -11.933 0.414 23.456 1.00 37.78 91 VAL A C 1
ATOM 718 O O . VAL A 1 91 ? -12.672 1.172 22.838 1.00 37.78 91 VAL A O 1
ATOM 721 N N . VAL A 1 92 ? -11.830 -0.888 23.207 1.00 45.97 92 VAL A N 1
ATOM 722 C CA . VAL A 1 92 ? -12.717 -1.670 22.348 1.00 45.97 92 VAL A CA 1
ATOM 723 C C . VAL A 1 92 ? -14.081 -1.778 23.039 1.00 45.97 92 VAL A C 1
ATOM 725 O O . VAL A 1 92 ? -14.418 -2.806 23.619 1.00 45.97 92 VAL A O 1
ATOM 728 N N . GLU A 1 93 ? -14.847 -0.692 23.032 1.00 34.72 93 GLU A N 1
ATOM 729 C CA . GLU A 1 93 ? -16.304 -0.769 23.128 1.00 34.72 93 GLU A CA 1
ATOM 730 C C . GLU A 1 93 ? -16.870 -0.865 21.707 1.00 34.72 93 GLU A C 1
ATOM 732 O O . GLU A 1 93 ? -16.296 -0.328 20.759 1.00 34.72 93 GLU A O 1
ATOM 737 N N . GLU A 1 94 ? -17.955 -1.627 21.568 1.00 41.22 94 GLU A N 1
ATOM 738 C CA . GLU A 1 94 ? -18.429 -2.370 20.386 1.00 41.22 94 GLU A CA 1
ATOM 739 C C . GLU A 1 94 ? -18.640 -1.589 19.065 1.00 41.22 94 GLU A C 1
ATOM 741 O O . GLU A 1 94 ? -19.124 -2.166 18.090 1.00 41.22 94 GLU A O 1
ATOM 746 N N . GLN A 1 95 ? -18.297 -0.301 18.989 1.00 46.00 95 GLN A N 1
ATOM 747 C CA . GLN A 1 95 ? -18.566 0.572 17.842 1.00 46.00 95 GLN A CA 1
ATOM 748 C C . GLN A 1 95 ? -17.429 1.540 17.463 1.00 46.00 95 GLN A C 1
ATOM 750 O O . GLN A 1 95 ? -17.549 2.222 16.446 1.00 46.00 95 GLN A O 1
ATOM 755 N N . HIS A 1 96 ? -16.305 1.590 18.190 1.00 50.19 96 HIS A N 1
ATOM 756 C CA . HIS A 1 96 ? -15.248 2.569 17.900 1.00 50.19 96 HIS A CA 1
ATOM 757 C C . HIS A 1 96 ? -14.083 1.999 17.080 1.00 50.19 96 HIS A C 1
ATOM 759 O O . HIS A 1 96 ? -13.466 0.987 17.412 1.00 50.19 96 HIS A O 1
ATOM 765 N N . ARG A 1 97 ? -13.818 2.679 15.960 1.00 59.38 97 ARG A N 1
ATOM 766 C CA . ARG A 1 97 ? -12.783 2.369 14.970 1.00 59.38 97 ARG A CA 1
ATOM 767 C C . ARG A 1 97 ? -11.392 2.673 15.538 1.00 59.38 97 ARG A C 1
ATOM 769 O O . ARG A 1 97 ? -11.201 3.722 16.150 1.00 59.38 97 ARG A O 1
ATOM 776 N N . GLY A 1 98 ? -10.441 1.761 15.350 1.00 64.19 98 GLY A N 1
ATOM 777 C CA . GLY A 1 98 ? -9.107 1.879 15.933 1.00 64.19 98 GLY A CA 1
ATOM 778 C C . GLY A 1 98 ? -8.214 2.944 15.278 1.00 64.19 98 GLY A C 1
ATOM 779 O O . GLY A 1 98 ? -8.636 3.787 14.485 1.00 64.19 98 GLY A O 1
ATOM 780 N N . VAL A 1 99 ? -6.932 2.917 15.637 1.00 70.00 99 VAL A N 1
ATOM 781 C CA . VAL A 1 99 ? -5.923 3.923 15.275 1.00 70.00 99 VAL A CA 1
ATOM 782 C C . VAL A 1 99 ? -5.781 4.137 13.756 1.00 70.00 99 VAL A C 1
ATOM 784 O O . VAL A 1 99 ? -5.495 5.257 13.325 1.00 70.00 99 VAL A O 1
ATOM 787 N N . MET A 1 100 ? -6.004 3.105 12.938 1.00 74.62 100 MET A N 1
ATOM 788 C CA . MET A 1 100 ? -5.917 3.137 11.473 1.00 74.62 100 MET A CA 1
ATOM 789 C C . MET A 1 100 ? -7.070 3.892 10.802 1.00 74.62 100 MET A C 1
ATOM 791 O O . MET A 1 100 ? -6.926 4.299 9.651 1.00 74.62 100 MET A O 1
ATOM 795 N N . HIS A 1 101 ? -8.163 4.170 11.518 1.00 77.19 101 HIS A N 1
ATOM 796 C CA . HIS A 1 101 ? -9.261 5.024 11.047 1.00 77.19 101 HIS A CA 1
ATOM 797 C C . HIS A 1 101 ? -9.058 6.514 11.364 1.00 77.19 101 HIS A C 1
ATOM 799 O O . HIS A 1 101 ? -9.991 7.310 11.275 1.00 77.19 101 HIS A O 1
ATOM 805 N N . SER A 1 102 ? -7.829 6.922 11.693 1.00 78.81 102 SER A N 1
ATOM 806 C CA . SER A 1 102 ? -7.438 8.332 11.792 1.00 78.81 102 SER A CA 1
ATOM 807 C C . SER A 1 102 ? -6.546 8.752 10.609 1.00 78.81 102 SER A C 1
ATOM 809 O O . SER A 1 102 ? -5.783 7.927 10.104 1.00 78.81 102 SER A O 1
ATOM 811 N N . PRO A 1 103 ? -6.552 10.031 10.172 1.00 79.62 103 PRO A N 1
ATOM 812 C CA . PRO A 1 103 ? -5.666 10.500 9.096 1.00 79.62 103 PRO A CA 1
ATOM 813 C C . PRO A 1 103 ? -4.177 10.265 9.384 1.00 79.62 103 PRO A C 1
ATOM 815 O O . PRO A 1 103 ? -3.404 9.895 8.501 1.00 79.62 103 PRO A O 1
ATOM 818 N N . ILE A 1 104 ? -3.774 10.441 10.644 1.00 80.44 104 ILE A N 1
ATOM 819 C CA . ILE A 1 104 ? -2.407 10.160 11.101 1.00 80.44 104 ILE A CA 1
ATOM 820 C C . ILE A 1 104 ? -2.172 8.641 11.141 1.00 80.44 104 ILE A C 1
ATOM 822 O O . ILE A 1 104 ? -1.083 8.183 10.797 1.00 80.44 104 ILE A O 1
ATOM 826 N N . GLY A 1 105 ? -3.212 7.870 11.484 1.00 80.25 105 GLY A N 1
ATOM 827 C CA . GLY A 1 105 ? -3.319 6.409 11.377 1.00 80.25 105 GLY A CA 1
ATOM 828 C C . GLY A 1 105 ? -2.866 5.892 10.034 1.00 80.25 105 GLY A C 1
ATOM 829 O O . GLY A 1 105 ? -1.874 5.172 9.951 1.00 80.25 105 GLY A O 1
ATOM 830 N N . ILE A 1 106 ? -3.571 6.348 9.001 1.00 87.25 106 ILE A N 1
ATOM 831 C CA . ILE A 1 106 ? -3.325 6.024 7.598 1.00 87.25 106 ILE A CA 1
ATOM 832 C C . ILE A 1 106 ? -1.888 6.357 7.185 1.00 87.25 106 ILE A C 1
ATOM 834 O O . ILE A 1 106 ? -1.247 5.582 6.472 1.00 87.25 106 ILE A O 1
ATOM 838 N N . LEU A 1 107 ? -1.368 7.515 7.605 1.00 87.31 107 LEU A N 1
ATOM 839 C CA . LEU A 1 107 ? -0.019 7.935 7.232 1.00 87.31 107 LEU A CA 1
ATOM 840 C C . LEU A 1 107 ? 1.039 6.998 7.828 1.00 87.31 107 LEU A C 1
ATOM 842 O O . LEU A 1 107 ? 1.909 6.504 7.108 1.00 87.31 107 LEU A O 1
ATOM 846 N N . ILE A 1 108 ? 0.951 6.734 9.135 1.00 85.88 108 ILE A N 1
ATOM 847 C CA . ILE A 1 108 ? 1.908 5.884 9.849 1.00 85.88 108 ILE A CA 1
ATOM 848 C C . ILE A 1 108 ? 1.802 4.436 9.369 1.00 85.88 108 ILE A C 1
ATOM 850 O O . ILE A 1 108 ? 2.829 3.820 9.087 1.00 85.88 108 ILE A O 1
ATOM 854 N N . SER A 1 109 ? 0.591 3.896 9.218 1.00 86.25 109 SER A N 1
ATOM 855 C CA . SER A 1 109 ? 0.380 2.533 8.722 1.00 86.25 109 SER A CA 1
ATOM 856 C C . SER A 1 109 ? 0.920 2.359 7.301 1.00 86.25 109 SER A C 1
ATOM 858 O O . SER A 1 109 ? 1.636 1.393 7.044 1.00 86.25 109 SER A O 1
ATOM 860 N N . SER A 1 110 ? 0.661 3.309 6.393 1.00 91.50 110 SER A N 1
ATOM 861 C CA . SER A 1 110 ? 1.169 3.277 5.014 1.00 91.50 110 SER A CA 1
ATOM 862 C C . SER A 1 110 ? 2.692 3.348 4.978 1.00 91.50 110 SER A C 1
ATOM 864 O O . SER A 1 110 ? 3.326 2.619 4.215 1.00 91.50 110 SER A O 1
ATOM 866 N N . PHE A 1 111 ? 3.297 4.186 5.824 1.00 91.25 111 PHE A N 1
ATOM 867 C CA . PHE A 1 111 ? 4.749 4.311 5.922 1.00 91.25 111 PHE A CA 1
ATOM 868 C C . PHE A 1 111 ? 5.395 3.017 6.430 1.00 91.25 111 PHE A C 1
ATOM 870 O O . PHE A 1 111 ? 6.309 2.483 5.802 1.00 91.25 111 PHE A O 1
ATOM 877 N N . VAL A 1 112 ? 4.868 2.469 7.525 1.00 89.19 112 VAL A N 1
ATOM 878 C CA . VAL A 1 112 ? 5.310 1.202 8.116 1.00 89.19 112 VAL A CA 1
ATOM 879 C C . VAL A 1 112 ? 5.185 0.047 7.119 1.00 89.19 112 VAL A C 1
ATOM 881 O O . VAL A 1 112 ? 6.139 -0.706 6.925 1.00 89.19 112 VAL A O 1
ATOM 884 N N . LEU A 1 113 ? 4.037 -0.077 6.448 1.00 90.44 113 LEU A N 1
ATOM 885 C CA . LEU A 1 11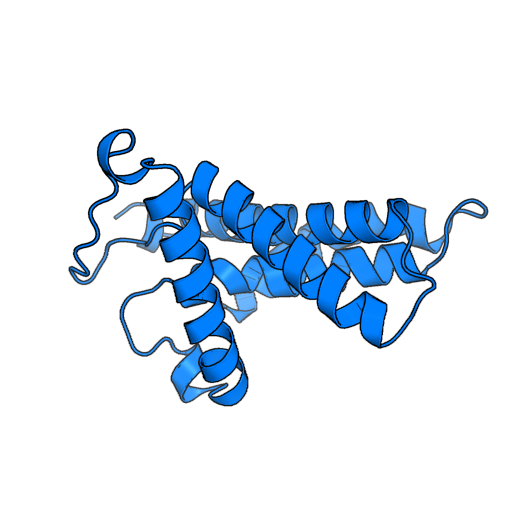3 ? 3.796 -1.106 5.436 1.00 90.44 113 LEU A CA 1
ATOM 886 C C . LEU A 1 113 ? 4.734 -0.975 4.240 1.00 90.44 113 LEU A C 1
ATOM 888 O O . LEU A 1 113 ? 5.246 -1.982 3.748 1.00 90.44 113 LEU A O 1
ATOM 892 N N . THR A 1 114 ? 4.989 0.254 3.794 1.00 94.50 114 THR A N 1
ATOM 893 C CA . THR A 1 114 ? 5.932 0.528 2.706 1.00 94.50 114 THR A CA 1
ATOM 894 C C . THR A 1 114 ? 7.339 0.098 3.099 1.00 94.50 114 THR A C 1
ATOM 896 O O . THR A 1 114 ? 7.985 -0.614 2.331 1.00 94.50 114 THR A O 1
ATOM 899 N N . LEU A 1 115 ? 7.806 0.466 4.298 1.00 92.38 115 LEU A N 1
ATOM 900 C CA . LEU A 1 115 ? 9.120 0.063 4.802 1.00 92.38 115 LEU A CA 1
ATOM 901 C C . LEU A 1 115 ? 9.244 -1.454 4.922 1.00 92.38 115 LEU A C 1
ATOM 903 O O . LEU A 1 115 ? 10.227 -2.020 4.446 1.00 92.38 115 LEU A O 1
ATOM 907 N N . LEU A 1 116 ? 8.248 -2.118 5.512 1.00 90.38 116 LEU A N 1
ATOM 908 C CA . LEU A 1 116 ? 8.246 -3.568 5.680 1.00 90.38 116 LEU A CA 1
ATOM 909 C C . LEU A 1 116 ? 8.289 -4.279 4.323 1.00 90.38 116 LEU A C 1
ATOM 911 O O . LEU A 1 116 ? 9.167 -5.105 4.082 1.00 90.38 116 LEU A O 1
ATOM 915 N N . THR A 1 117 ? 7.379 -3.915 3.418 1.00 90.31 117 THR A N 1
ATOM 916 C CA . THR A 1 117 ? 7.255 -4.531 2.090 1.00 90.31 117 THR A CA 1
ATOM 917 C C . THR A 1 117 ? 8.499 -4.283 1.244 1.00 90.31 117 THR A C 1
ATOM 919 O O . THR A 1 117 ? 8.983 -5.197 0.585 1.00 90.31 117 THR A O 1
ATOM 922 N N . THR A 1 118 ? 9.064 -3.074 1.300 1.00 92.88 118 THR A N 1
ATOM 923 C CA . THR A 1 118 ? 10.303 -2.732 0.589 1.00 92.88 118 THR A CA 1
ATOM 924 C C . THR A 1 118 ? 11.490 -3.504 1.151 1.00 92.88 118 THR A C 1
ATOM 926 O O . THR A 1 118 ? 12.272 -4.049 0.384 1.00 92.88 118 THR A O 1
ATOM 929 N N . THR A 1 119 ? 11.613 -3.598 2.478 1.00 90.50 119 THR A N 1
ATOM 930 C CA . THR A 1 119 ? 12.719 -4.313 3.132 1.00 90.50 119 THR A CA 1
ATOM 931 C C . THR A 1 119 ? 12.675 -5.801 2.796 1.00 90.50 119 THR A C 1
ATOM 933 O O . THR A 1 119 ? 13.663 -6.351 2.319 1.00 90.50 119 THR A O 1
ATOM 936 N N . VAL A 1 120 ? 11.516 -6.445 2.977 1.00 89.44 120 VAL A N 1
ATOM 937 C CA . VAL A 1 120 ? 11.314 -7.861 2.630 1.00 89.44 120 VAL A CA 1
ATOM 938 C C . VAL A 1 120 ? 11.499 -8.080 1.129 1.00 89.44 120 VAL A C 1
ATOM 940 O O . VAL A 1 120 ? 12.200 -9.001 0.721 1.00 89.44 120 VAL A O 1
ATOM 943 N N . GLY A 1 121 ? 10.920 -7.208 0.305 1.00 89.50 121 GLY A N 1
ATOM 944 C CA . GLY A 1 121 ? 11.044 -7.268 -1.145 1.00 89.50 121 GLY A CA 1
ATOM 945 C C . GLY A 1 121 ? 12.491 -7.143 -1.613 1.00 89.50 121 GLY A C 1
ATOM 946 O O . GLY A 1 121 ? 12.883 -7.858 -2.527 1.00 89.50 121 GLY A O 1
ATOM 947 N N . TYR A 1 122 ? 13.307 -6.308 -0.966 1.00 90.56 122 TYR A N 1
ATOM 948 C CA . TYR A 1 122 ? 14.704 -6.103 -1.351 1.00 90.56 122 TYR A CA 1
ATOM 949 C C . TYR A 1 122 ? 15.567 -7.346 -1.109 1.00 90.56 122 TYR A C 1
ATOM 951 O O . TYR A 1 122 ? 16.512 -7.579 -1.857 1.00 90.56 122 TYR A O 1
ATOM 959 N N . PHE A 1 123 ? 15.224 -8.181 -0.120 1.00 90.69 123 PHE A N 1
ATOM 960 C CA . PHE A 1 123 ? 15.869 -9.487 0.073 1.00 90.69 123 PHE A CA 1
ATOM 961 C C . PHE A 1 123 ? 15.543 -10.495 -1.039 1.00 90.69 123 PHE A C 1
ATOM 963 O O . PHE A 1 123 ? 16.280 -11.460 -1.217 1.00 90.69 123 PHE A O 1
ATOM 970 N N . ILE A 1 124 ? 14.451 -10.285 -1.779 1.00 90.69 124 ILE A N 1
ATOM 971 C CA . ILE A 1 124 ? 13.999 -11.165 -2.866 1.00 90.69 124 ILE A CA 1
ATOM 972 C C . ILE A 1 124 ? 14.442 -10.613 -4.227 1.00 90.69 124 ILE A C 1
ATOM 974 O O . ILE A 1 124 ? 14.859 -11.363 -5.107 1.00 90.69 124 ILE A O 1
ATOM 978 N N . TYR A 1 125 ? 14.348 -9.297 -4.410 1.00 87.88 125 TYR A N 1
ATOM 979 C CA . TYR A 1 125 ? 14.616 -8.608 -5.663 1.00 87.88 125 TYR A CA 1
ATOM 980 C C . TYR A 1 125 ? 15.332 -7.278 -5.412 1.00 87.88 125 TYR A C 1
ATOM 982 O O . TYR A 1 125 ? 14.741 -6.295 -4.969 1.00 87.88 125 TYR A O 1
ATOM 990 N N . HIS A 1 126 ? 16.613 -7.219 -5.774 1.00 84.75 126 HIS A N 1
ATOM 991 C CA . HIS A 1 126 ? 17.444 -6.024 -5.594 1.00 84.75 126 HIS A CA 1
ATOM 992 C C . HIS A 1 126 ? 17.141 -4.879 -6.579 1.00 84.75 126 HIS A C 1
ATOM 994 O O . HIS A 1 126 ? 17.722 -3.805 -6.459 1.00 84.75 126 HIS A O 1
ATOM 1000 N N . GLY A 1 127 ? 16.235 -5.069 -7.545 1.00 84.75 127 GLY A N 1
ATOM 1001 C CA . GLY A 1 127 ? 15.848 -4.029 -8.508 1.00 84.75 127 GLY A CA 1
ATOM 1002 C C . GLY A 1 127 ? 14.778 -3.054 -8.004 1.00 84.75 127 GLY A C 1
ATOM 1003 O O . GLY A 1 127 ? 14.247 -2.277 -8.798 1.00 84.75 127 GLY A O 1
ATOM 1004 N N . ILE A 1 128 ? 14.421 -3.092 -6.714 1.00 89.12 128 ILE A N 1
ATOM 1005 C CA . ILE A 1 128 ? 13.479 -2.133 -6.128 1.00 89.12 128 ILE A CA 1
ATOM 1006 C C . ILE A 1 128 ? 14.107 -0.736 -6.141 1.00 89.12 128 ILE A C 1
ATOM 1008 O O . ILE A 1 128 ? 15.129 -0.489 -5.505 1.00 89.12 128 ILE A O 1
ATOM 1012 N N . ASN A 1 129 ? 13.467 0.183 -6.862 1.00 92.12 129 ASN A N 1
ATOM 1013 C CA . ASN A 1 129 ? 13.899 1.569 -6.997 1.00 92.12 129 ASN A CA 1
ATOM 1014 C C . ASN A 1 129 ? 12.964 2.534 -6.243 1.00 92.12 129 ASN A C 1
ATOM 1016 O O . ASN A 1 129 ? 11.853 2.177 -5.849 1.00 92.12 129 ASN A O 1
ATOM 1020 N N . ALA A 1 130 ? 13.409 3.780 -6.060 1.00 93.00 130 ALA A N 1
ATOM 1021 C CA . ALA A 1 130 ? 12.653 4.802 -5.330 1.00 93.00 130 ALA A CA 1
ATOM 1022 C C . ALA A 1 130 ? 11.277 5.103 -5.952 1.00 93.00 130 ALA A C 1
ATOM 1024 O O . ALA A 1 130 ? 10.325 5.377 -5.225 1.00 93.00 130 ALA A O 1
ATOM 1025 N N . THR A 1 131 ? 11.148 5.013 -7.279 1.00 93.19 131 THR A N 1
ATOM 1026 C CA . THR A 1 131 ? 9.874 5.208 -7.985 1.00 93.19 131 THR A CA 1
ATOM 1027 C C . THR A 1 131 ? 8.863 4.124 -7.616 1.00 93.19 131 THR A C 1
ATOM 1029 O O . THR A 1 131 ? 7.720 4.438 -7.297 1.00 93.19 131 THR A O 1
ATOM 1032 N N . LEU A 1 132 ? 9.289 2.858 -7.586 1.00 93.00 132 LEU A N 1
ATOM 1033 C CA . LEU A 1 132 ? 8.457 1.729 -7.177 1.00 93.00 132 LEU A CA 1
ATOM 1034 C C . LEU A 1 132 ? 8.029 1.855 -5.709 1.00 93.00 132 LEU A C 1
ATOM 1036 O O . LEU A 1 132 ? 6.863 1.639 -5.397 1.00 93.00 132 LEU A O 1
ATOM 1040 N N . ILE A 1 133 ? 8.946 2.265 -4.825 1.00 95.50 133 ILE A N 1
ATOM 1041 C CA . ILE A 1 133 ? 8.645 2.528 -3.407 1.00 95.50 133 ILE A CA 1
ATOM 1042 C C . ILE A 1 133 ? 7.617 3.661 -3.273 1.00 95.50 133 ILE A C 1
ATOM 1044 O O . ILE A 1 133 ? 6.667 3.550 -2.501 1.00 95.50 133 ILE A O 1
ATOM 1048 N N . GLY A 1 134 ? 7.773 4.738 -4.049 1.00 96.19 134 GLY A N 1
ATOM 1049 C CA . GLY A 1 134 ? 6.827 5.851 -4.076 1.00 96.19 134 GLY A CA 1
ATOM 1050 C C . GLY A 1 134 ? 5.433 5.418 -4.529 1.00 96.19 134 GLY A C 1
ATOM 1051 O O . GLY A 1 134 ? 4.446 5.745 -3.876 1.00 96.19 134 GLY A O 1
ATOM 1052 N N . PHE A 1 135 ? 5.340 4.628 -5.601 1.00 95.50 135 PHE A N 1
ATOM 1053 C CA . PHE A 1 135 ? 4.065 4.095 -6.084 1.00 95.50 135 PHE A CA 1
ATOM 1054 C C . PHE A 1 135 ? 3.417 3.103 -5.116 1.00 95.50 135 PHE A C 1
ATOM 1056 O O . PHE A 1 135 ? 2.200 3.138 -4.946 1.00 95.50 135 PHE A O 1
ATOM 1063 N N . LEU A 1 136 ? 4.213 2.274 -4.438 1.00 95.81 136 LEU A N 1
ATOM 1064 C CA . LEU A 1 136 ? 3.743 1.401 -3.365 1.00 95.81 136 LEU A CA 1
ATOM 1065 C C . LEU A 1 136 ? 3.096 2.219 -2.239 1.00 95.81 136 LEU A C 1
ATOM 1067 O O . LEU A 1 136 ? 1.962 1.939 -1.850 1.00 95.81 136 LEU A O 1
ATOM 1071 N N . PHE A 1 137 ? 3.781 3.259 -1.757 1.00 96.50 137 PHE A N 1
ATOM 1072 C CA . PHE A 1 137 ? 3.247 4.146 -0.723 1.00 96.50 137 PHE A CA 1
ATOM 1073 C C . PHE A 1 137 ? 1.969 4.858 -1.185 1.00 96.50 137 PHE A C 1
ATOM 1075 O O . PHE A 1 137 ? 0.981 4.880 -0.453 1.00 96.50 137 PHE A O 1
ATOM 1082 N N . LEU A 1 138 ? 1.960 5.394 -2.412 1.00 95.88 138 LEU A N 1
ATOM 1083 C CA . LEU A 1 138 ? 0.797 6.074 -2.989 1.00 95.88 138 LEU A CA 1
ATOM 1084 C C . LEU A 1 138 ? -0.409 5.145 -3.145 1.00 95.88 138 LEU A C 1
ATOM 1086 O O . LEU A 1 138 ? -1.533 5.556 -2.864 1.00 95.88 138 LEU A O 1
ATOM 1090 N N . GLY A 1 139 ? -0.199 3.898 -3.563 1.00 95.88 139 GLY A N 1
ATOM 1091 C CA . GLY A 1 139 ? -1.269 2.909 -3.618 1.00 95.88 139 GLY A CA 1
ATOM 1092 C C . GLY A 1 139 ? -1.821 2.610 -2.224 1.00 95.88 139 GLY A C 1
ATOM 1093 O O . GLY A 1 139 ? -3.022 2.754 -2.007 1.00 95.88 139 GLY A O 1
ATOM 1094 N N . LEU A 1 140 ? -0.950 2.288 -1.258 1.00 94.62 140 LEU A N 1
ATOM 1095 C CA . LEU A 1 140 ? -1.343 1.972 0.122 1.00 94.62 140 LEU A CA 1
ATOM 1096 C C . LEU A 1 140 ? -2.142 3.106 0.776 1.00 94.62 140 LEU A C 1
ATOM 1098 O O . LEU A 1 140 ? -3.210 2.856 1.337 1.00 94.62 140 LEU A O 1
ATOM 1102 N N . ILE A 1 141 ? -1.650 4.345 0.677 1.00 94.38 141 ILE A N 1
ATOM 1103 C CA . ILE A 1 141 ? -2.305 5.502 1.295 1.00 94.38 141 ILE A CA 1
ATOM 1104 C C . ILE A 1 141 ? -3.642 5.817 0.617 1.00 94.38 141 ILE A C 1
ATOM 1106 O O . ILE A 1 141 ? -4.612 6.121 1.305 1.00 94.38 141 ILE A O 1
ATOM 1110 N N . SER A 1 142 ? -3.726 5.676 -0.712 1.00 94.06 142 SER A N 1
ATOM 1111 C CA . SER A 1 142 ? -4.968 5.900 -1.463 1.00 94.06 142 SER A CA 1
ATOM 1112 C C . SER A 1 142 ? -6.028 4.864 -1.105 1.00 94.06 142 SER A C 1
ATOM 1114 O O . SER A 1 142 ? -7.180 5.222 -0.887 1.00 94.06 142 SER A O 1
ATOM 1116 N N . GLY A 1 143 ? -5.642 3.590 -0.990 1.00 92.31 143 GLY A N 1
ATOM 1117 C CA . GLY A 1 143 ? -6.550 2.521 -0.580 1.00 92.31 143 GLY A CA 1
ATOM 1118 C C . GLY A 1 143 ? -7.103 2.730 0.827 1.00 92.31 143 GLY A C 1
ATOM 1119 O O . GLY A 1 143 ? -8.311 2.664 1.032 1.00 92.31 143 GLY A O 1
ATOM 1120 N N . GLN A 1 144 ? -6.231 3.045 1.788 1.00 91.19 144 GLN A N 1
ATOM 1121 C CA . GLN A 1 144 ? -6.654 3.337 3.160 1.00 91.19 144 GLN A CA 1
ATOM 1122 C C . GLN A 1 144 ? -7.543 4.584 3.237 1.00 91.19 144 GLN A C 1
ATOM 1124 O O . GLN A 1 144 ? -8.566 4.576 3.914 1.00 91.19 144 GLN A O 1
ATOM 1129 N N . PHE A 1 145 ? -7.194 5.648 2.513 1.00 91.06 145 PHE A N 1
ATOM 1130 C CA . PHE A 1 145 ? -8.003 6.862 2.468 1.00 91.06 145 PHE A CA 1
ATOM 1131 C C . PHE A 1 145 ? -9.400 6.603 1.889 1.00 91.06 145 PHE A C 1
ATOM 1133 O O . PHE A 1 145 ? -10.390 7.047 2.465 1.00 91.06 145 PHE A O 1
ATOM 1140 N N . LEU A 1 146 ? -9.491 5.865 0.778 1.00 90.19 146 LEU A N 1
ATOM 1141 C CA . LEU A 1 146 ? -10.769 5.535 0.145 1.00 90.19 146 LEU A CA 1
ATOM 1142 C C . LEU A 1 146 ? -11.629 4.622 1.017 1.00 90.19 146 LEU A C 1
ATOM 1144 O O . LEU A 1 146 ? -12.841 4.822 1.054 1.00 90.19 146 LEU A O 1
ATOM 1148 N N . HIS A 1 147 ? -11.014 3.703 1.770 1.00 87.62 147 HIS A N 1
ATOM 1149 C CA . HIS A 1 147 ? -11.715 2.938 2.798 1.00 87.62 147 HIS A CA 1
ATOM 1150 C C . HIS A 1 147 ? -12.399 3.879 3.796 1.00 87.62 147 HIS A C 1
ATOM 1152 O O . HIS A 1 147 ? -13.611 3.808 3.957 1.00 87.62 147 HIS A O 1
ATOM 1158 N N . LEU A 1 148 ? -11.657 4.808 4.413 1.00 84.12 148 LEU A N 1
ATOM 1159 C CA . LEU A 1 148 ? -12.216 5.756 5.390 1.00 84.12 148 LEU A CA 1
ATOM 1160 C C . LEU A 1 148 ? -13.271 6.689 4.777 1.00 84.12 148 LEU A C 1
ATOM 1162 O O . LEU A 1 148 ? -14.241 7.060 5.445 1.00 84.12 148 LEU A O 1
ATOM 1166 N N . PHE A 1 149 ? -13.077 7.093 3.521 1.00 84.06 149 PHE A N 1
ATOM 1167 C CA . PHE A 1 149 ? -14.024 7.934 2.799 1.00 84.06 149 PHE A CA 1
ATOM 1168 C C . PHE A 1 149 ? -15.358 7.214 2.587 1.00 84.06 149 PHE A C 1
ATOM 1170 O O . PHE A 1 149 ? -16.405 7.761 2.926 1.00 84.06 149 PHE A O 1
ATOM 1177 N N . GLU A 1 150 ? -15.328 5.970 2.103 1.00 82.44 150 GLU A N 1
ATOM 1178 C CA . GLU A 1 150 ? -16.528 5.136 1.995 1.00 82.44 150 GLU A CA 1
ATOM 1179 C C . GLU A 1 150 ? -17.175 4.939 3.362 1.00 82.44 150 GLU A C 1
ATOM 1181 O O . GLU A 1 150 ? -18.378 5.141 3.521 1.00 82.44 150 GLU A O 1
ATOM 1186 N N . ASP A 1 151 ? -16.364 4.620 4.365 1.00 75.94 151 ASP A N 1
ATOM 1187 C CA . ASP A 1 151 ? -16.808 4.412 5.731 1.00 75.94 151 ASP A CA 1
ATOM 1188 C C . ASP A 1 151 ? -17.538 5.639 6.293 1.00 75.94 151 ASP A C 1
ATOM 1190 O O . ASP A 1 151 ? -18.483 5.467 7.057 1.00 75.94 151 ASP A O 1
ATOM 1194 N N . SER A 1 152 ? -17.159 6.856 5.888 1.00 73.88 152 SER A N 1
ATOM 1195 C CA . SER A 1 152 ? -17.824 8.121 6.252 1.00 73.88 152 SER A CA 1
ATOM 1196 C C . SER A 1 152 ? -19.155 8.344 5.522 1.00 73.88 152 SER A C 1
ATOM 1198 O O . SER A 1 152 ? -19.998 9.114 5.978 1.00 73.88 152 SER A O 1
ATOM 1200 N N . CYS A 1 153 ? -19.364 7.674 4.389 1.00 71.56 153 CYS A N 1
ATOM 1201 C CA . CYS A 1 153 ? -20.597 7.718 3.606 1.00 71.56 153 CYS A CA 1
ATOM 1202 C C . CYS A 1 153 ? -21.571 6.574 3.944 1.00 71.56 153 CYS A C 1
ATOM 1204 O O . CYS A 1 153 ? -22.668 6.525 3.386 1.00 71.56 153 CYS A O 1
ATOM 1206 N N . THR A 1 154 ? -21.205 5.659 4.850 1.00 65.00 154 THR A N 1
ATOM 1207 C CA . THR A 1 154 ? -22.086 4.577 5.316 1.00 65.00 154 THR A CA 1
ATOM 1208 C C . THR A 1 154 ? -22.775 4.927 6.635 1.00 65.00 154 THR A C 1
ATOM 1210 O O . THR A 1 154 ? -22.231 5.626 7.488 1.00 65.00 154 THR A O 1
ATOM 1213 N N . VAL A 1 155 ? -23.983 4.388 6.843 1.00 53.56 155 VAL A N 1
ATOM 1214 C CA . VAL A 1 155 ? -24.771 4.582 8.079 1.00 53.56 155 VAL A CA 1
ATOM 1215 C C . VAL A 1 155 ? -24.007 4.109 9.327 1.00 53.56 155 VAL A C 1
ATOM 1217 O O . VAL A 1 155 ? -24.213 4.652 10.408 1.00 53.56 155 VAL A O 1
ATOM 1220 N N . SER A 1 156 ? -23.105 3.135 9.174 1.00 53.78 156 SER A N 1
ATOM 1221 C CA . SER A 1 156 ? -22.209 2.633 10.223 1.00 53.78 156 SER A CA 1
ATOM 1222 C C . SER A 1 156 ? -21.054 3.569 10.588 1.00 53.78 156 SER A C 1
ATOM 1224 O O . SER A 1 156 ? -20.462 3.360 11.635 1.00 53.78 156 SER A O 1
ATOM 1226 N N . GLY A 1 157 ? -20.707 4.564 9.763 1.00 47.03 157 GLY A N 1
ATOM 1227 C CA . GLY A 1 157 ? -19.669 5.548 10.103 1.00 47.03 157 GLY A CA 1
ATOM 1228 C C . GLY A 1 157 ? -20.181 6.902 10.579 1.00 47.03 157 GLY A C 1
ATOM 1229 O O . GLY A 1 157 ? -19.377 7.725 11.002 1.00 47.03 157 GLY A O 1
ATOM 1230 N N . ILE A 1 158 ? -21.493 7.141 10.498 1.00 43.97 158 ILE A N 1
ATOM 1231 C CA . ILE A 1 158 ? -22.151 8.361 10.999 1.00 43.97 158 ILE A CA 1
ATOM 1232 C C . ILE A 1 158 ? -22.734 8.141 12.411 1.00 43.97 158 ILE A C 1
ATOM 1234 O O . ILE A 1 158 ? -23.081 9.112 13.083 1.00 43.97 158 ILE A O 1
ATOM 1238 N N . ARG A 1 159 ? -22.860 6.885 12.861 1.00 34.66 159 ARG A N 1
ATOM 1239 C CA . ARG A 1 159 ? -23.382 6.521 14.185 1.00 34.66 159 ARG A CA 1
ATOM 1240 C C . ARG A 1 159 ? -22.278 6.194 15.170 1.00 34.66 159 ARG A C 1
ATOM 1242 O O . ARG A 1 159 ? -21.378 5.428 14.775 1.00 34.66 159 ARG A O 1
#

pLDDT: mean 77.0, std 16.1, range [34.66, 96.5]

Organism: NCBI:txid2214

Radius of gyration: 16.12 Å; chains: 1; bounding box: 42×31×48 Å

InterPro domains:
  IPR007404 YdjM inner membrane [PF04307] (5-159)

Secondary structure (DSSP, 8-state):
-HHHHHHHHHHHHHHHHHHHHH-TTS-HHHHHHHHHHHHHHHHTGGGGSSS--HHHHH-HHHHHHHHHHHHHHHHHHHHTTHHHHTT------TT---GGGSHHHHHHHHHHHHHHHHHHHHHH-TT--HHHHHHHHHHHHHHHHHHHHHHHHSHHHH-

Foldseek 3Di:
DLVVLLVQLCVVCVVVLVCQCPPPVHDNVLSVLLSVLLSVLLCLQQLQQPDCGVCCVPPVVVNVVSVVLVVVLVVVCVVVVVCVVPVQDPDPDPQDRHQCLDLVNLLSSLVSCLVVCCVVVCVVPVPDDPSSSVSSSNSNSSNSVSNSVVLCVDPSNVD

Sequence (159 aa):
MGKDHVSITLGTVFPFTIPLIFSDNSQPVYAFCVLVAAIIGSLTPDADSGGKPKLHYDFKIVYDIMVPLHKLIVFSFSFFNLKEKMNLEYVVEEQHRGVMHSPIGILISSFVLTLLTTTVGYFIYHGINATLIGFLFLGLISGQFLHLFEDSCTVSGIR